Protein AF-A0A9W7L1X7-F1 (afdb_monomer_lite)

Foldseek 3Di:
DFDWDWDQDPVGIDIDGPQVVCLVVVDHDDDDDDDPVNVVVVVVSVVVSVVD

pLDDT: mean 93.54, std 4.71, range [81.31, 98.19]

InterPro domains:
  IPR023562 Clp protease proteolytic subunit /Translocation-enhancing protein TepA [PF00574] (11-52)
  IPR023562 Clp protease proteolytic subunit /Translocation-enhancing protein TepA [PTHR10381] (2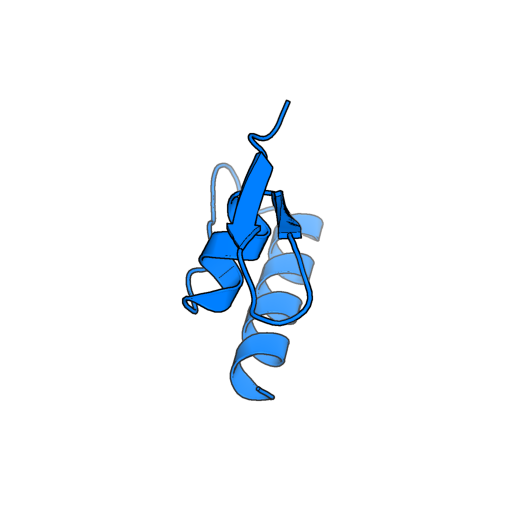-52)
  IPR029045 ClpP/crotonase-like domain superfamily [SSF52096] (1-51)

Sequence (52 aa):
MVPMVLETTTRGERAYDIYSRLLRERIVCLHGPVTE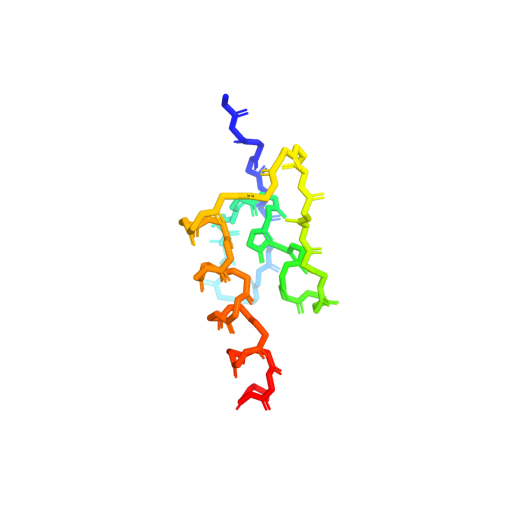EMSSVVCAQLLFLEAE

Radius of gyration: 13.11 Å; chains: 1; bounding box: 21×23×39 Å

Organism: NCBI:txid2557542

Secondary structure (DSSP, 8-state):
-PPEEEEEETTEEEEEEHHHHHHHTTPPP--SS--HHHHHHHHHHHHHHHH-

Structure (mmCIF, N/CA/C/O backbone):
data_AF-A0A9W7L1X7-F1
#
_entry.id   AF-A0A9W7L1X7-F1
#
loop_
_atom_site.group_PDB
_atom_site.id
_atom_site.type_symbol
_atom_site.label_atom_id
_atom_site.label_alt_id
_atom_site.label_comp_id
_atom_site.label_asym_id
_atom_site.label_entity_id
_atom_site.label_seq_id
_atom_site.pdbx_PDB_ins_code
_atom_site.Cartn_x
_atom_site.Cartn_y
_atom_site.Cartn_z
_atom_site.occupancy
_atom_site.B_iso_or_equiv
_atom_site.auth_seq_id
_atom_site.auth_comp_id
_atom_site.auth_asym_id
_atom_site.auth_atom_id
_atom_site.pdbx_PDB_model_num
ATOM 1 N N . MET A 1 1 ? 11.998 11.516 -4.591 1.00 81.31 1 MET A N 1
ATOM 2 C CA . MET A 1 1 ? 11.684 11.730 -3.161 1.00 81.31 1 MET A CA 1
ATOM 3 C C . MET A 1 1 ? 10.176 11.642 -3.020 1.00 81.31 1 MET A C 1
ATOM 5 O O . MET A 1 1 ? 9.495 12.315 -3.783 1.00 81.31 1 MET A O 1
ATOM 9 N N . VAL A 1 2 ? 9.664 10.777 -2.143 1.00 87.00 2 VAL A N 1
ATOM 10 C CA . VAL A 1 2 ? 8.218 10.636 -1.903 1.00 87.00 2 VAL A CA 1
ATOM 11 C C . VAL A 1 2 ? 7.840 11.528 -0.712 1.00 87.00 2 VAL A C 1
ATOM 13 O O . VAL A 1 2 ? 8.559 11.488 0.288 1.00 87.00 2 VAL A O 1
ATOM 16 N N . PRO A 1 3 ? 6.782 12.356 -0.801 1.00 91.94 3 PRO A N 1
ATOM 17 C CA . PRO A 1 3 ? 6.337 13.181 0.319 1.00 91.94 3 PRO A CA 1
ATOM 18 C C . PRO A 1 3 ? 5.928 12.341 1.533 1.00 91.94 3 PRO A C 1
ATOM 20 O O . PRO A 1 3 ? 5.307 11.287 1.386 1.00 91.94 3 PRO A O 1
ATOM 23 N N . MET A 1 4 ? 6.236 12.852 2.725 1.00 93.88 4 MET A N 1
ATOM 24 C CA . MET A 1 4 ? 5.820 12.273 4.002 1.00 93.88 4 MET A CA 1
ATOM 25 C C . MET A 1 4 ? 4.659 13.078 4.591 1.00 93.88 4 MET A C 1
ATOM 27 O O . MET A 1 4 ? 4.643 14.306 4.509 1.00 93.88 4 MET A O 1
ATOM 31 N N . VAL A 1 5 ? 3.711 12.385 5.211 1.00 91.56 5 VAL A N 1
ATOM 32 C CA . VAL A 1 5 ? 2.551 12.935 5.913 1.00 91.56 5 VAL A CA 1
ATOM 33 C C . VAL A 1 5 ? 2.674 12.606 7.397 1.00 91.56 5 VAL A C 1
ATOM 35 O O . VAL A 1 5 ? 2.964 11.467 7.763 1.00 91.56 5 VAL A O 1
ATOM 38 N N . LEU A 1 6 ? 2.442 13.604 8.248 1.00 91.38 6 LEU A N 1
ATOM 39 C CA . LEU A 1 6 ? 2.386 13.451 9.701 1.00 91.38 6 LEU A CA 1
ATOM 40 C C . LEU A 1 6 ? 0.926 13.281 10.134 1.00 91.38 6 LEU A C 1
ATOM 42 O O . LEU A 1 6 ? 0.093 14.135 9.843 1.00 91.38 6 LEU A O 1
ATOM 46 N N . GLU A 1 7 ? 0.618 12.195 10.841 1.00 87.06 7 GLU A N 1
ATOM 47 C CA . GLU A 1 7 ? -0.667 12.008 11.516 1.00 87.06 7 GLU A CA 1
ATOM 48 C C . GLU A 1 7 ? -0.502 12.135 13.027 1.00 87.06 7 GLU A C 1
ATOM 50 O O . GLU A 1 7 ? 0.245 11.380 13.657 1.00 87.06 7 GLU A O 1
ATOM 55 N N . THR A 1 8 ? -1.257 13.055 13.621 1.00 85.62 8 THR A N 1
ATOM 56 C CA . THR A 1 8 ? -1.345 13.198 15.072 1.00 85.62 8 THR A CA 1
ATOM 57 C C . THR A 1 8 ? -2.350 12.189 15.618 1.00 85.62 8 THR A C 1
ATOM 59 O O . THR A 1 8 ? -3.548 12.272 15.358 1.00 85.62 8 THR A O 1
ATOM 62 N N . THR A 1 9 ? -1.871 11.228 16.402 1.00 83.31 9 THR A N 1
ATOM 63 C CA . THR A 1 9 ? -2.716 10.299 17.162 1.00 83.31 9 THR A CA 1
ATOM 64 C C . THR A 1 9 ? -2.691 10.661 18.645 1.00 83.31 9 THR A C 1
ATOM 66 O O . THR A 1 9 ? -1.789 11.351 19.116 1.00 83.31 9 THR A O 1
ATOM 69 N N . THR A 1 10 ? -3.632 10.133 19.430 1.00 83.19 10 THR A N 1
ATOM 70 C CA . THR A 1 10 ? -3.652 10.305 20.897 1.00 83.19 10 THR A CA 1
ATOM 71 C C . THR A 1 10 ? -2.400 9.771 21.604 1.00 83.19 10 THR A C 1
ATOM 73 O O . THR A 1 10 ? -2.172 10.099 22.764 1.00 83.19 10 THR A O 1
ATOM 76 N N . ARG A 1 11 ? -1.576 8.961 20.921 1.00 83.56 11 ARG A N 1
ATOM 77 C CA . ARG A 1 11 ? -0.312 8.404 21.432 1.00 83.56 11 ARG A CA 1
ATOM 78 C C . ARG A 1 11 ? 0.939 9.091 20.859 1.00 83.56 11 ARG A C 1
ATOM 80 O O . ARG A 1 11 ? 2.040 8.614 21.115 1.00 83.56 11 ARG A O 1
ATOM 87 N N . GLY A 1 12 ? 0.780 10.172 20.090 1.00 88.94 12 GLY A N 1
ATOM 88 C CA . GLY A 1 12 ? 1.869 10.919 19.452 1.00 88.94 12 GLY A CA 1
ATOM 89 C C . GLY A 1 12 ? 1.739 11.014 17.930 1.00 88.94 12 GLY A C 1
ATOM 90 O O . GLY A 1 12 ? 0.724 10.621 17.350 1.00 88.94 12 GLY A O 1
ATOM 91 N N . GLU A 1 13 ? 2.778 11.534 17.282 1.00 89.62 13 GLU A N 1
ATOM 92 C CA . GLU A 1 13 ? 2.840 11.697 15.827 1.00 89.62 13 GLU A CA 1
ATOM 93 C C . GLU A 1 13 ? 3.402 10.441 15.152 1.00 89.62 13 GLU A C 1
ATOM 95 O O . GLU A 1 13 ? 4.396 9.864 15.598 1.00 89.62 13 GLU A O 1
ATOM 100 N N . ARG A 1 14 ? 2.770 10.008 14.059 1.00 88.50 14 ARG A N 1
ATOM 101 C CA . ARG A 1 14 ? 3.303 8.967 13.17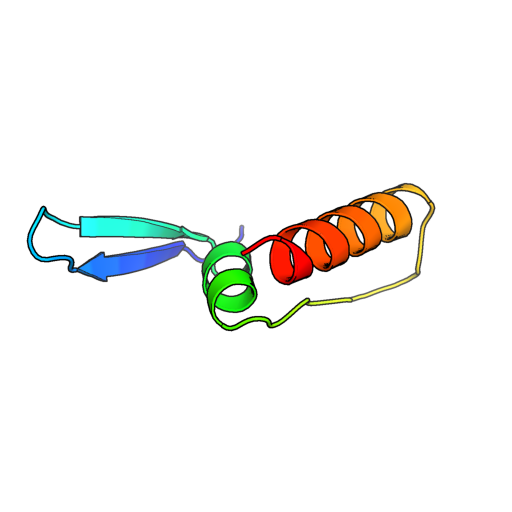5 1.00 88.50 14 ARG A CA 1
ATOM 102 C C . ARG A 1 14 ? 3.481 9.533 11.774 1.00 88.50 14 ARG A C 1
ATOM 104 O O . ARG A 1 14 ? 2.566 10.149 11.239 1.00 88.50 14 ARG A O 1
ATOM 111 N N . ALA A 1 15 ? 4.654 9.302 11.193 1.00 90.38 15 ALA A N 1
ATOM 112 C CA . ALA A 1 15 ? 4.959 9.685 9.823 1.00 90.38 15 ALA A CA 1
ATOM 113 C C . ALA A 1 15 ? 4.707 8.505 8.876 1.00 90.38 15 ALA A C 1
ATOM 115 O O . ALA A 1 15 ? 5.167 7.394 9.139 1.00 90.38 15 ALA A O 1
ATOM 116 N N . TYR A 1 16 ? 4.020 8.762 7.768 1.00 91.38 16 TYR A N 1
ATOM 117 C CA . TYR A 1 16 ? 3.816 7.809 6.676 1.00 91.38 16 TYR A CA 1
ATOM 118 C C . TYR A 1 16 ? 4.249 8.455 5.372 1.00 91.38 16 TYR A C 1
ATOM 120 O O . TYR A 1 16 ? 4.109 9.666 5.213 1.00 91.38 16 TYR A O 1
ATOM 128 N N . ASP A 1 17 ? 4.740 7.675 4.417 1.00 94.62 17 ASP A N 1
ATOM 129 C CA . ASP A 1 17 ? 4.777 8.171 3.048 1.00 94.62 17 ASP A CA 1
ATOM 130 C C . ASP A 1 17 ? 3.341 8.316 2.514 1.00 94.62 17 ASP A C 1
ATOM 132 O O . ASP A 1 17 ? 2.398 7.676 2.998 1.00 94.62 17 ASP A O 1
ATOM 136 N N . ILE A 1 18 ? 3.164 9.187 1.522 1.00 93.56 18 ILE A N 1
ATOM 137 C CA . ILE A 1 18 ? 1.837 9.487 0.978 1.00 93.56 18 ILE A CA 1
ATOM 138 C C . ILE A 1 18 ? 1.116 8.244 0.430 1.00 93.56 18 ILE A C 1
ATOM 140 O O . ILE A 1 18 ? -0.100 8.151 0.574 1.00 93.56 18 ILE A O 1
ATOM 144 N N . TYR A 1 19 ? 1.827 7.264 -0.138 1.00 95.38 19 TYR A N 1
ATOM 145 C CA . TYR A 1 19 ? 1.194 6.061 -0.685 1.00 95.38 19 TYR A CA 1
ATOM 146 C C . TYR A 1 19 ? 0.710 5.131 0.422 1.00 95.38 19 TYR A C 1
ATOM 148 O O . TYR A 1 19 ? -0.413 4.639 0.348 1.00 95.38 19 TYR A O 1
ATOM 156 N N . SER A 1 20 ? 1.485 4.966 1.494 1.00 93.75 20 SER A N 1
ATOM 157 C CA . SER A 1 20 ? 1.031 4.250 2.692 1.00 93.75 20 SER A CA 1
ATOM 158 C C . SER A 1 20 ? -0.206 4.904 3.317 1.00 93.75 20 SER A C 1
ATOM 160 O O . SER A 1 20 ? -1.125 4.214 3.764 1.00 93.75 20 SER A O 1
ATOM 162 N N . ARG A 1 21 ? -0.274 6.243 3.317 1.00 93.69 21 ARG A N 1
ATOM 163 C CA . ARG A 1 21 ? -1.448 6.983 3.805 1.00 93.69 21 ARG A CA 1
ATOM 164 C C . ARG A 1 21 ? -2.684 6.775 2.926 1.00 93.69 21 ARG A C 1
ATOM 166 O O . ARG A 1 21 ? -3.787 6.714 3.465 1.00 93.69 21 ARG A O 1
ATOM 173 N N . LEU A 1 22 ? -2.508 6.680 1.609 1.00 95.31 22 LEU A N 1
ATOM 174 C CA . LEU A 1 22 ? -3.585 6.393 0.657 1.00 95.31 22 LEU A CA 1
ATOM 175 C C . LEU A 1 22 ? -4.063 4.941 0.758 1.00 95.31 22 LEU A C 1
ATOM 177 O O . LEU A 1 22 ? -5.268 4.701 0.759 1.00 95.31 22 LEU A O 1
ATOM 181 N N . LEU A 1 23 ? -3.145 3.987 0.938 1.00 96.19 23 LEU A N 1
ATOM 182 C CA . LEU A 1 23 ? -3.490 2.576 1.094 1.00 96.19 23 LEU A CA 1
ATOM 183 C C . LEU A 1 23 ? -4.405 2.350 2.306 1.00 96.19 23 LEU A C 1
ATOM 185 O O . LEU A 1 23 ? -5.367 1.601 2.205 1.00 96.19 23 LEU A O 1
ATOM 189 N N . ARG A 1 24 ? -4.195 3.078 3.411 1.00 92.56 24 ARG A N 1
ATOM 190 C CA . ARG A 1 24 ? -5.112 3.068 4.568 1.00 92.56 24 ARG A CA 1
ATOM 191 C C . ARG A 1 24 ? -6.537 3.532 4.266 1.00 92.56 24 ARG A C 1
ATOM 193 O O . ARG A 1 24 ? -7.466 3.087 4.926 1.00 92.56 24 ARG A O 1
ATOM 200 N N . GLU A 1 25 ? -6.721 4.400 3.276 1.00 95.00 25 GLU A N 1
ATOM 201 C CA . GLU A 1 25 ? -8.051 4.794 2.775 1.00 95.00 25 GLU A CA 1
ATOM 202 C C . GLU A 1 25 ? -8.560 3.826 1.701 1.00 95.00 25 GLU A C 1
ATOM 204 O O . GLU A 1 25 ? -9.499 4.136 0.972 1.00 95.00 25 GLU A O 1
ATOM 209 N N . ARG A 1 26 ? -7.930 2.650 1.587 1.00 96.75 26 ARG A N 1
ATOM 210 C CA . ARG A 1 26 ? -8.204 1.619 0.583 1.00 96.75 26 ARG A CA 1
ATOM 211 C C . ARG A 1 26 ? -7.954 2.089 -0.855 1.00 96.75 26 ARG A C 1
ATOM 213 O O . ARG A 1 26 ? -8.595 1.613 -1.789 1.00 96.75 26 ARG A O 1
ATOM 220 N N . ILE A 1 27 ? -7.008 3.012 -1.051 1.00 97.06 27 ILE A N 1
ATOM 221 C CA . ILE A 1 27 ? -6.619 3.517 -2.373 1.00 97.06 27 ILE A CA 1
ATOM 222 C C . ILE A 1 27 ? -5.298 2.870 -2.800 1.00 97.06 27 ILE A C 1
ATOM 224 O O . ILE A 1 27 ? -4.255 3.097 -2.188 1.00 97.06 27 ILE A O 1
ATOM 228 N N . VAL A 1 28 ? -5.333 2.108 -3.895 1.00 97.00 28 VAL A N 1
ATOM 229 C CA . VAL A 1 28 ? -4.146 1.531 -4.543 1.00 97.00 28 VAL A CA 1
ATOM 230 C C . VAL A 1 28 ? -3.758 2.390 -5.745 1.00 97.00 28 VAL A C 1
ATOM 232 O O . VAL A 1 28 ? -4.556 2.596 -6.660 1.00 97.00 28 VAL A O 1
ATOM 235 N N . CYS A 1 29 ? -2.527 2.901 -5.753 1.00 96.12 29 CYS A N 1
ATOM 236 C CA . CYS A 1 29 ? -2.016 3.728 -6.844 1.00 96.12 29 CYS A CA 1
ATOM 237 C C . CYS A 1 29 ? -1.220 2.887 -7.847 1.00 96.12 29 CYS A C 1
ATOM 239 O O . CYS A 1 29 ? -0.181 2.326 -7.512 1.00 96.12 29 CYS A O 1
ATOM 241 N N . LEU A 1 30 ? -1.677 2.874 -9.098 1.00 95.31 30 LEU A N 1
ATOM 242 C CA . LEU A 1 30 ? -0.994 2.274 -10.242 1.00 95.31 30 LEU A CA 1
ATOM 243 C C . LEU A 1 30 ? -0.556 3.383 -11.201 1.00 95.31 30 LEU A C 1
ATOM 245 O O . LEU A 1 30 ? -1.383 4.168 -11.663 1.00 95.31 30 LEU A O 1
ATOM 249 N N . HIS A 1 31 ? 0.739 3.458 -11.501 1.00 93.44 31 HIS A N 1
ATOM 250 C CA . HIS A 1 31 ? 1.291 4.443 -12.428 1.00 93.44 31 HIS A CA 1
ATOM 251 C C . HIS A 1 31 ? 2.345 3.792 -13.326 1.00 93.44 31 HIS A C 1
ATOM 253 O O . HIS A 1 31 ? 3.173 3.025 -12.849 1.00 93.44 31 HIS A O 1
ATOM 259 N N . GLY A 1 32 ? 2.357 4.161 -14.609 1.00 94.50 32 GLY A N 1
ATOM 260 C CA . GLY A 1 32 ? 3.344 3.662 -15.566 1.00 94.50 32 GLY A CA 1
ATOM 261 C C . GLY A 1 32 ? 3.024 2.264 -16.117 1.00 94.50 32 GLY A C 1
ATOM 262 O O . GLY A 1 32 ? 1.897 1.786 -15.974 1.00 94.50 32 GLY A O 1
ATOM 263 N N . PRO A 1 33 ? 3.985 1.637 -16.819 1.00 97.31 33 PRO A N 1
ATOM 264 C CA . PRO A 1 33 ? 3.815 0.303 -17.386 1.00 97.31 33 PRO A CA 1
ATOM 265 C C . PRO A 1 33 ? 3.666 -0.764 -16.302 1.00 97.31 33 PRO A C 1
ATOM 267 O O . PRO A 1 33 ? 4.357 -0.725 -15.286 1.00 97.31 33 PRO A O 1
ATOM 270 N N . VAL A 1 34 ? 2.817 -1.759 -16.557 1.00 97.00 34 VAL A N 1
ATOM 271 C CA . VAL A 1 34 ? 2.665 -2.909 -15.662 1.00 97.00 34 VAL A CA 1
ATOM 272 C C . VAL A 1 34 ? 3.836 -3.864 -15.875 1.00 97.00 34 VAL A C 1
ATOM 274 O O . VAL A 1 34 ? 3.953 -4.479 -16.935 1.00 97.00 34 VAL A O 1
ATOM 277 N N . THR A 1 35 ? 4.696 -3.978 -14.865 1.00 98.19 35 THR 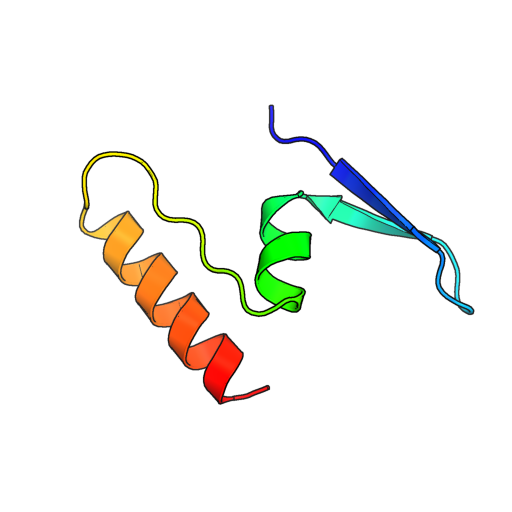A N 1
ATOM 278 C CA . THR A 1 35 ? 5.776 -4.974 -14.804 1.00 98.19 35 THR A CA 1
ATOM 279 C C . THR 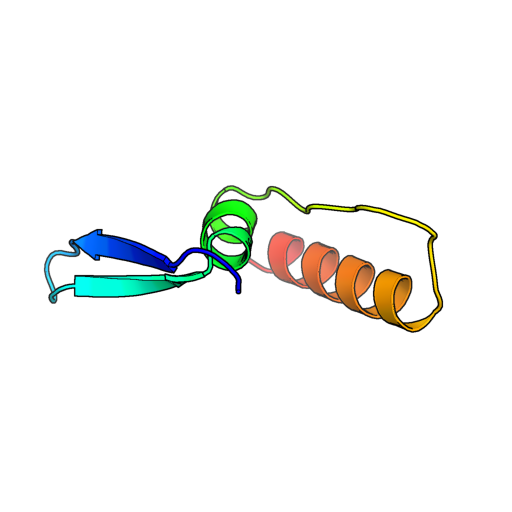A 1 35 ? 5.409 -6.117 -13.861 1.00 98.19 35 THR A C 1
ATOM 281 O O . THR A 1 35 ? 4.432 -6.035 -13.109 1.00 98.19 35 THR A O 1
ATOM 284 N N . GLU A 1 36 ? 6.201 -7.187 -13.884 1.00 98.00 36 GLU A N 1
ATOM 285 C CA . GLU A 1 36 ? 6.037 -8.325 -12.978 1.00 98.00 36 GLU A CA 1
ATOM 286 C C . GLU A 1 36 ? 6.101 -7.883 -11.508 1.00 98.00 36 GLU A C 1
ATOM 288 O O . GLU A 1 36 ? 5.206 -8.199 -10.721 1.00 98.00 36 GLU A O 1
ATOM 293 N N . GLU A 1 37 ? 7.081 -7.054 -11.149 1.00 96.94 37 GLU A N 1
ATOM 294 C CA . GLU A 1 37 ? 7.249 -6.545 -9.787 1.00 96.94 37 GLU A CA 1
ATOM 295 C C . GLU A 1 37 ? 6.053 -5.694 -9.357 1.00 96.94 37 GLU A C 1
ATOM 297 O O . GLU A 1 37 ? 5.545 -5.851 -8.246 1.00 96.94 37 GLU A O 1
ATOM 302 N N . MET A 1 38 ? 5.558 -4.828 -10.249 1.00 97.00 38 MET A N 1
ATOM 303 C CA . MET A 1 38 ? 4.381 -4.004 -9.974 1.00 97.00 38 MET A CA 1
ATOM 304 C C . MET A 1 38 ? 3.139 -4.865 -9.744 1.00 97.00 38 MET A C 1
ATOM 306 O O . MET A 1 38 ? 2.387 -4.616 -8.802 1.00 97.00 38 MET A O 1
ATOM 310 N N . SER A 1 39 ? 2.936 -5.888 -10.578 1.00 97.62 39 SER A N 1
ATOM 311 C CA . SER A 1 39 ? 1.792 -6.792 -10.451 1.00 97.62 39 SER A CA 1
ATOM 312 C C . SER A 1 39 ? 1.797 -7.538 -9.112 1.00 97.62 39 SER A C 1
ATOM 314 O O . SER A 1 39 ? 0.772 -7.576 -8.433 1.00 97.62 39 SER A O 1
ATOM 316 N N . SER A 1 40 ? 2.964 -8.025 -8.676 1.00 98.00 40 SER A N 1
ATOM 317 C CA . SER A 1 40 ? 3.146 -8.690 -7.381 1.00 98.00 40 SER A CA 1
ATOM 318 C C . SER A 1 40 ? 2.785 -7.770 -6.209 1.00 98.00 40 SER A C 1
ATOM 320 O O . SER A 1 40 ? 2.006 -8.153 -5.333 1.00 98.00 40 SER A O 1
ATOM 322 N N . VAL A 1 41 ? 3.277 -6.524 -6.223 1.00 97.12 41 VAL A N 1
ATOM 323 C CA . VAL A 1 41 ? 2.993 -5.541 -5.163 1.00 97.12 41 VAL A CA 1
ATOM 324 C C . VAL A 1 41 ? 1.506 -5.198 -5.101 1.00 97.12 41 VAL A C 1
ATOM 326 O O . VAL A 1 41 ? 0.938 -5.160 -4.011 1.00 97.12 41 VAL A O 1
ATOM 329 N N . VAL A 1 42 ? 0.853 -4.992 -6.247 1.00 97.50 42 VAL A N 1
ATOM 330 C CA . VAL A 1 42 ? -0.583 -4.686 -6.285 1.00 97.50 42 VAL A CA 1
ATOM 331 C C . VAL A 1 42 ? -1.415 -5.858 -5.777 1.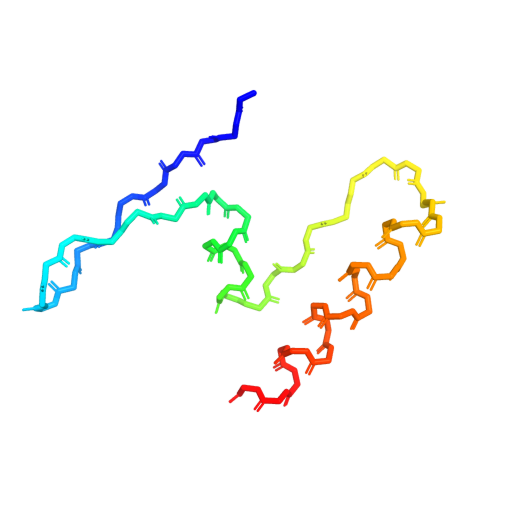00 97.50 42 VAL A C 1
ATOM 333 O O . VAL A 1 42 ? -2.313 -5.649 -4.966 1.00 97.50 42 VAL A O 1
ATOM 336 N N . CYS A 1 43 ? -1.103 -7.093 -6.177 1.00 98.00 43 CYS A N 1
ATOM 337 C CA . CYS A 1 43 ? -1.785 -8.273 -5.645 1.00 98.00 43 CYS A CA 1
ATOM 338 C C . CYS A 1 43 ? -1.631 -8.379 -4.122 1.00 98.00 43 CYS A C 1
ATOM 340 O O . CYS A 1 43 ? -2.615 -8.626 -3.426 1.00 98.00 43 CYS A O 1
ATOM 342 N N . ALA A 1 44 ? -0.428 -8.137 -3.593 1.00 97.94 44 ALA A N 1
ATOM 343 C CA . ALA A 1 44 ? -0.197 -8.127 -2.152 1.00 97.94 44 ALA A CA 1
ATOM 344 C C . ALA A 1 44 ? -1.011 -7.033 -1.439 1.00 97.94 44 ALA A C 1
ATOM 346 O O . ALA A 1 44 ? -1.606 -7.302 -0.399 1.00 97.94 44 ALA A O 1
ATOM 347 N N . GLN A 1 45 ? -1.085 -5.822 -2.005 1.00 97.88 45 GLN A N 1
ATOM 348 C CA . GLN A 1 45 ? -1.886 -4.721 -1.458 1.00 97.88 45 GLN A CA 1
ATOM 349 C C . GLN A 1 45 ? -3.385 -5.043 -1.450 1.00 97.88 45 GLN A C 1
ATOM 351 O O . GLN A 1 45 ? -4.057 -4.746 -0.469 1.00 97.88 45 GLN A O 1
ATOM 356 N N . LEU A 1 46 ? -3.910 -5.677 -2.501 1.00 98.06 46 LEU A N 1
ATOM 357 C CA . LEU A 1 46 ? -5.317 -6.082 -2.562 1.00 98.06 46 LEU A CA 1
ATOM 358 C C . LEU A 1 46 ? -5.657 -7.126 -1.491 1.00 98.06 46 LEU A C 1
ATOM 360 O O . LEU A 1 46 ? -6.621 -6.944 -0.755 1.00 98.06 46 LEU A O 1
ATOM 364 N N . LEU A 1 47 ? -4.838 -8.176 -1.367 1.00 98.06 47 LEU A N 1
ATOM 365 C CA . LEU A 1 47 ? -5.028 -9.217 -0.350 1.00 98.06 47 LEU A CA 1
ATOM 366 C C . LEU A 1 47 ? -4.889 -8.662 1.072 1.00 98.06 47 LEU A C 1
ATOM 368 O O . LEU A 1 47 ? -5.625 -9.059 1.971 1.00 98.06 47 LEU A O 1
ATOM 372 N N . PHE A 1 48 ? -3.957 -7.730 1.275 1.00 97.38 48 PHE A N 1
ATOM 373 C CA . PHE A 1 48 ? -3.800 -7.031 2.546 1.00 97.38 48 PHE A CA 1
ATOM 374 C C . PHE A 1 48 ? -5.066 -6.246 2.919 1.00 97.38 48 PHE A C 1
ATOM 376 O O . PHE A 1 48 ? -5.554 -6.390 4.033 1.00 97.38 48 PHE A O 1
ATOM 383 N N . LEU A 1 49 ? -5.628 -5.474 1.982 1.00 97.62 49 LEU A N 1
ATOM 384 C CA . LEU A 1 49 ? -6.843 -4.683 2.216 1.00 97.62 49 LEU A CA 1
ATOM 385 C C . LEU A 1 49 ? -8.109 -5.528 2.401 1.00 97.62 49 LEU A C 1
ATOM 387 O O . LEU A 1 49 ? -9.059 -5.053 3.017 1.00 97.62 49 LEU A O 1
ATOM 391 N N . GLU A 1 50 ? -8.153 -6.737 1.838 1.00 96.75 50 GLU A N 1
ATOM 392 C CA . GLU A 1 50 ? -9.243 -7.694 2.063 1.00 96.75 50 GLU A CA 1
ATOM 393 C C . GLU A 1 50 ? -9.188 -8.302 3.472 1.00 96.75 50 GLU A C 1
ATOM 395 O O . GLU A 1 50 ? -10.228 -8.580 4.067 1.00 96.75 50 GLU A O 1
ATOM 400 N N . ALA A 1 51 ? -7.981 -8.514 4.006 1.00 95.06 51 ALA A N 1
ATOM 401 C CA . ALA A 1 51 ? -7.771 -9.126 5.314 1.00 95.06 51 ALA A CA 1
ATOM 402 C C . ALA A 1 51 ? -7.933 -8.155 6.506 1.00 95.06 51 ALA A C 1
ATOM 404 O O . ALA A 1 51 ? -8.080 -8.631 7.634 1.00 95.06 51 ALA A O 1
ATOM 405 N N . GLU A 1 52 ? -7.884 -6.835 6.273 1.00 83.88 52 GLU A N 1
ATOM 406 C CA . GLU A 1 52 ? -8.114 -5.766 7.272 1.00 83.88 52 GLU A CA 1
ATOM 407 C C . GLU A 1 52 ? -9.594 -5.379 7.453 1.00 83.88 52 GLU A C 1
ATOM 409 O O . GLU A 1 52 ? -10.055 -5.415 8.618 1.00 83.88 52 GLU A O 1
#